Protein AF-A0A524JKC1-F1 (afdb_monomer_lite)

pLDDT: mean 75.94, std 16.9, range [30.44, 93.56]

Radius of gyration: 25.47 Å; chains: 1; bounding box: 53×30×88 Å

Secondary structure (DSSP, 8-state):
---SSTTTHHHHHHHHHHHHHHHHHHHHHHHHTSTTSPPPS-HHHHSHHHHHHHHHHHSSHHHHHHHTT--HHHHS------HHHHHHHHHHHHHTT----HHHHHHTTTHHHHHHHHHHHSSHHHHHHHTT--HHHHTSTT-PPP-----

Sequence (151 aa):
MITAYYTWHVNCNLTSVMKTCTENIKREIAEIYNSFSEKPTNVAKEHSALYHRACKVFGSWREALKESGIDYEKARNHKKWTREKIAKRINRLHNEGKSLRPSQLRNNGGVKLLSAAEYHFGSWRRAVEVSGCNYLNGRNPLLKCKFHKNV

Structure (mmCIF, N/CA/C/O backbone):
data_AF-A0A524JKC1-F1
#
_entry.id   AF-A0A524JKC1-F1
#
loop_
_atom_site.group_PDB
_atom_site.id
_atom_site.type_symbol
_atom_site.label_atom_id
_atom_site.label_alt_id
_atom_site.label_comp_id
_atom_site.label_asym_id
_atom_site.label_entity_id
_atom_site.label_seq_id
_atom_site.pdbx_PDB_ins_code
_atom_site.Cartn_x
_atom_site.Cartn_y
_atom_site.Cartn_z
_atom_site.occupancy
_atom_site.B_iso_or_equiv
_atom_site.auth_seq_id
_atom_site.auth_comp_id
_atom_site.auth_asym_id
_atom_site.auth_atom_id
_atom_site.pdbx_PDB_model_num
ATOM 1 N N . MET A 1 1 ? 29.183 2.262 -58.518 1.00 45.25 1 MET A N 1
ATOM 2 C CA . MET A 1 1 ? 28.820 1.183 -57.571 1.00 45.25 1 MET A CA 1
ATOM 3 C C . MET A 1 1 ? 29.376 1.478 -56.173 1.00 45.25 1 MET A C 1
ATOM 5 O O . MET A 1 1 ? 30.258 0.772 -55.718 1.00 45.25 1 MET A O 1
ATOM 9 N N . ILE A 1 2 ? 28.895 2.528 -55.489 1.00 49.75 2 ILE A N 1
ATOM 10 C CA . ILE A 1 2 ? 29.237 2.816 -54.076 1.00 49.75 2 ILE A CA 1
ATOM 11 C C . ILE A 1 2 ? 28.031 3.497 -53.402 1.00 49.75 2 ILE A C 1
ATOM 1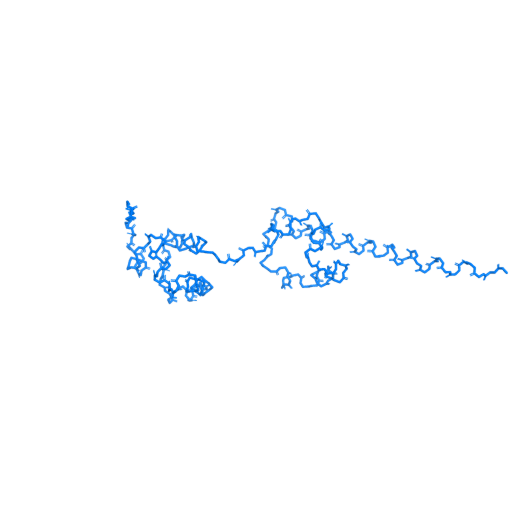3 O O . ILE A 1 2 ? 28.093 4.651 -53.004 1.00 49.75 2 ILE A O 1
ATOM 17 N N . THR A 1 3 ? 26.877 2.830 -53.345 1.00 48.97 3 THR A N 1
ATOM 18 C CA . THR A 1 3 ? 25.683 3.387 -52.665 1.00 48.97 3 THR A CA 1
ATOM 19 C C . THR A 1 3 ? 24.993 2.408 -51.714 1.00 48.97 3 THR A C 1
ATOM 21 O O . THR A 1 3 ? 24.009 2.775 -51.086 1.00 48.97 3 THR A O 1
ATOM 24 N N . ALA A 1 4 ? 25.516 1.187 -51.536 1.00 49.56 4 ALA A N 1
ATOM 25 C CA . ALA A 1 4 ? 24.883 0.168 -50.688 1.00 49.56 4 ALA A CA 1
ATOM 26 C C . ALA A 1 4 ? 25.474 0.044 -49.266 1.00 49.56 4 ALA A C 1
ATOM 28 O O . ALA A 1 4 ? 24.854 -0.574 -48.408 1.00 49.56 4 ALA A O 1
ATOM 29 N N . TYR A 1 5 ? 26.639 0.640 -48.979 1.00 41.53 5 TYR A N 1
ATOM 30 C CA . TYR A 1 5 ? 27.312 0.471 -47.677 1.00 41.53 5 TYR A CA 1
ATOM 31 C C . TYR A 1 5 ? 26.935 1.514 -46.611 1.00 41.53 5 TYR A C 1
ATOM 33 O O . TYR A 1 5 ? 27.159 1.282 -45.425 1.00 41.53 5 TYR A O 1
ATOM 41 N N . TYR A 1 6 ? 26.322 2.641 -46.989 1.00 40.88 6 TYR A N 1
ATOM 42 C CA . TYR A 1 6 ? 26.042 3.733 -46.044 1.00 40.88 6 TYR A CA 1
ATOM 43 C C . TYR A 1 6 ? 24.710 3.612 -45.285 1.00 40.88 6 TYR A C 1
ATOM 45 O O . TYR A 1 6 ? 24.501 4.323 -44.306 1.00 40.88 6 TYR A O 1
ATOM 53 N N . THR A 1 7 ? 23.818 2.697 -45.673 1.00 45.97 7 THR A N 1
ATOM 54 C CA . THR A 1 7 ? 22.502 2.531 -45.026 1.00 45.97 7 THR A CA 1
ATOM 55 C C . THR A 1 7 ? 22.477 1.469 -43.922 1.00 45.97 7 THR A C 1
ATOM 57 O O . THR A 1 7 ? 21.561 1.477 -43.103 1.00 45.97 7 THR A O 1
ATOM 60 N N . TRP A 1 8 ? 23.483 0.588 -43.827 1.00 46.88 8 TRP A N 1
ATOM 61 C CA . TRP A 1 8 ? 23.488 -0.498 -42.830 1.00 46.88 8 TRP A CA 1
ATOM 62 C C . TRP A 1 8 ? 24.141 -0.110 -41.490 1.00 46.88 8 TRP A C 1
ATOM 64 O O . TRP A 1 8 ? 23.682 -0.518 -40.422 1.00 46.88 8 TRP A O 1
ATOM 74 N N . HIS A 1 9 ? 25.168 0.747 -41.505 1.00 44.19 9 HIS A N 1
ATOM 75 C CA . HIS A 1 9 ? 25.934 1.072 -40.292 1.00 44.19 9 HIS A CA 1
ATOM 76 C C . HIS A 1 9 ? 25.217 2.006 -39.303 1.00 44.19 9 HIS A C 1
ATOM 78 O O . HIS A 1 9 ? 25.550 2.006 -38.118 1.00 44.19 9 HIS A O 1
ATOM 84 N N . VAL A 1 10 ? 24.194 2.748 -39.738 1.00 46.38 10 VAL A N 1
ATOM 85 C CA . VAL A 1 10 ? 23.421 3.635 -38.846 1.00 46.38 10 VAL A CA 1
ATOM 86 C C . VAL A 1 10 ? 22.392 2.848 -38.014 1.00 46.38 10 VAL A C 1
ATOM 88 O O . VAL A 1 10 ? 22.052 3.250 -36.904 1.00 46.38 10 VAL A O 1
ATOM 91 N N . ASN A 1 11 ? 21.953 1.675 -38.489 1.00 47.38 11 ASN A N 1
ATOM 92 C CA . ASN A 1 11 ? 20.898 0.881 -37.844 1.00 47.38 11 ASN A CA 1
ATOM 93 C C . ASN A 1 11 ? 21.436 -0.115 -36.791 1.00 47.38 11 ASN A C 1
ATOM 95 O O . ASN A 1 11 ? 20.770 -0.414 -35.799 1.00 47.38 11 ASN A O 1
ATOM 99 N N . CYS A 1 12 ? 22.675 -0.599 -36.945 1.00 42.25 12 CYS A N 1
ATOM 100 C CA . CYS A 1 12 ? 23.265 -1.580 -36.023 1.00 42.25 12 CYS A CA 1
ATOM 101 C C . CYS A 1 12 ? 23.651 -0.989 -34.650 1.00 42.25 12 CYS A C 1
ATOM 103 O O . CYS A 1 12 ? 23.467 -1.647 -33.626 1.00 42.25 12 CYS A O 1
ATOM 105 N N . ASN A 1 13 ? 24.117 0.263 -34.590 1.00 48.03 13 ASN A N 1
ATOM 106 C CA . ASN A 1 13 ? 24.480 0.903 -33.316 1.00 48.03 13 ASN A CA 1
ATOM 107 C C . ASN A 1 13 ? 23.255 1.261 -32.461 1.00 48.03 13 ASN A C 1
ATOM 109 O O . ASN A 1 13 ? 23.285 1.096 -31.241 1.00 48.03 13 ASN A O 1
ATOM 113 N N . LEU A 1 14 ? 22.149 1.671 -33.094 1.00 48.78 14 LEU A N 1
ATOM 114 C CA . LEU A 1 14 ? 20.895 1.961 -32.395 1.00 48.78 14 LEU A CA 1
ATOM 115 C C . LEU A 1 14 ? 20.334 0.705 -31.712 1.00 48.78 14 LEU A C 1
ATOM 117 O O . LEU A 1 14 ? 19.919 0.762 -30.559 1.00 48.78 14 LEU A O 1
ATOM 121 N N . THR A 1 15 ? 20.378 -0.449 -32.386 1.00 51.41 15 THR A N 1
ATOM 122 C CA . THR A 1 15 ? 19.886 -1.715 -31.812 1.00 51.41 15 THR A CA 1
ATOM 123 C C . THR A 1 15 ? 20.770 -2.248 -30.679 1.00 51.41 15 THR A C 1
ATOM 125 O O . THR A 1 15 ? 20.242 -2.812 -29.723 1.00 51.41 15 THR A O 1
ATOM 128 N N . SER A 1 16 ? 22.091 -2.036 -30.737 1.00 56.56 16 SER A N 1
ATOM 129 C CA . SER A 1 16 ? 23.034 -2.444 -29.683 1.00 56.56 16 SER A CA 1
ATOM 130 C C . SER A 1 16 ? 22.888 -1.596 -28.410 1.00 56.56 16 SER A C 1
ATOM 132 O O . SER A 1 16 ? 22.745 -2.131 -27.310 1.00 56.56 16 SER A O 1
ATOM 134 N N . VAL A 1 17 ? 22.813 -0.268 -28.555 1.00 58.16 17 VAL A N 1
ATOM 135 C CA . VAL A 1 17 ? 22.636 0.671 -27.431 1.00 58.16 17 VAL A CA 1
ATOM 136 C C . VAL A 1 17 ? 21.231 0.570 -26.813 1.00 58.16 17 VAL A C 1
ATOM 138 O O . VAL A 1 17 ? 21.069 0.665 -25.597 1.00 58.16 17 VAL A O 1
ATOM 141 N N . MET A 1 18 ? 20.194 0.319 -27.618 1.00 57.16 18 MET A N 1
ATOM 142 C CA . MET A 1 18 ? 18.833 0.109 -27.103 1.00 57.16 18 MET A CA 1
ATOM 143 C C . MET A 1 18 ? 18.683 -1.222 -26.350 1.00 57.16 18 MET A C 1
ATOM 145 O O . MET A 1 18 ? 17.971 -1.273 -25.342 1.00 57.16 18 MET A O 1
ATOM 149 N N . LYS A 1 19 ? 19.383 -2.285 -26.778 1.00 62.62 19 LYS A N 1
ATOM 150 C CA . LYS A 1 19 ? 19.424 -3.568 -26.055 1.00 62.62 19 LYS A CA 1
ATOM 151 C C . LYS A 1 19 ? 20.049 -3.414 -24.667 1.00 62.62 19 LYS A C 1
ATOM 153 O O . LYS A 1 19 ? 19.467 -3.873 -23.690 1.00 62.62 19 LYS A O 1
ATOM 158 N N . THR A 1 20 ? 21.170 -2.704 -24.545 1.00 71.75 20 THR A N 1
ATOM 159 C CA . THR A 1 20 ? 21.829 -2.496 -23.242 1.00 71.75 20 THR A CA 1
ATOM 160 C C . THR A 1 20 ? 21.024 -1.592 -22.307 1.00 71.75 20 THR A C 1
ATOM 162 O O . THR A 1 20 ? 20.967 -1.851 -21.107 1.00 71.75 20 THR A O 1
ATOM 165 N N . CYS A 1 21 ? 20.335 -0.572 -22.834 1.00 74.19 21 CYS A N 1
ATOM 166 C CA . CYS A 1 21 ? 19.444 0.286 -22.043 1.00 74.19 21 CYS A CA 1
ATOM 167 C C . CYS A 1 21 ? 18.264 -0.500 -21.440 1.00 74.19 21 CYS A C 1
ATOM 169 O O . CYS A 1 21 ? 17.939 -0.333 -20.264 1.00 74.19 21 CYS A O 1
ATOM 171 N N . THR A 1 22 ? 17.668 -1.397 -22.230 1.00 85.75 22 THR A N 1
ATOM 172 C CA . THR A 1 22 ? 16.556 -2.264 -21.808 1.00 85.75 22 THR A CA 1
ATOM 173 C C . THR A 1 22 ? 16.986 -3.201 -20.676 1.00 85.75 22 THR A C 1
ATOM 175 O O . THR A 1 22 ? 16.325 -3.251 -19.640 1.00 85.75 22 THR A O 1
ATOM 178 N N . GLU A 1 23 ? 18.130 -3.872 -20.826 1.00 85.56 23 GLU A N 1
ATOM 179 C CA . GLU A 1 23 ? 18.663 -4.786 -19.806 1.00 85.56 23 GLU A CA 1
ATOM 180 C C . GLU A 1 23 ? 19.100 -4.067 -18.522 1.00 85.56 23 GLU A C 1
ATOM 182 O O . GLU A 1 23 ? 18.852 -4.554 -17.418 1.00 85.56 23 GLU A O 1
ATOM 187 N N . ASN A 1 24 ? 19.668 -2.861 -18.633 1.00 88.75 24 ASN A N 1
ATOM 188 C CA . ASN A 1 24 ? 20.007 -2.047 -17.465 1.00 88.75 24 ASN A CA 1
ATOM 189 C C . ASN A 1 24 ? 18.760 -1.683 -16.643 1.00 88.75 24 ASN A C 1
ATOM 191 O O . ASN A 1 24 ? 18.785 -1.806 -15.421 1.00 88.75 24 ASN A O 1
ATOM 195 N N . ILE A 1 25 ? 17.659 -1.293 -17.299 1.00 90.31 25 ILE A N 1
ATOM 196 C CA . ILE A 1 25 ? 16.392 -1.001 -16.614 1.00 90.31 25 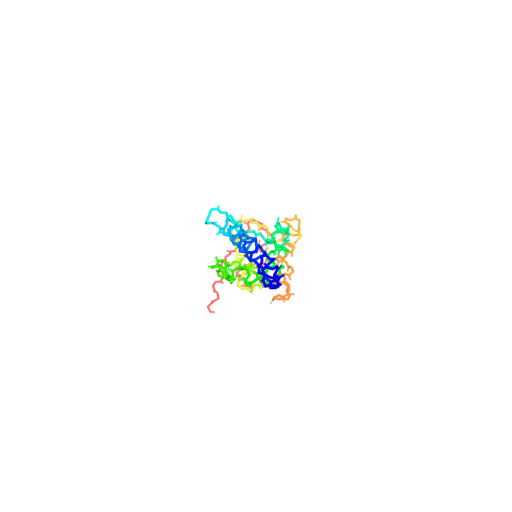ILE A CA 1
ATOM 197 C C . ILE A 1 25 ? 15.841 -2.265 -15.941 1.00 90.31 25 ILE A C 1
ATOM 199 O O . ILE A 1 25 ? 15.406 -2.190 -14.793 1.00 90.31 25 ILE A O 1
ATOM 203 N N . LYS A 1 26 ? 15.886 -3.426 -16.610 1.00 91.12 26 LYS A N 1
ATOM 204 C CA . LYS A 1 26 ? 15.443 -4.700 -16.016 1.00 91.12 26 LYS A CA 1
ATOM 205 C C . LYS A 1 26 ? 16.234 -5.042 -14.753 1.00 91.12 26 LYS A C 1
ATOM 207 O O . LYS A 1 26 ? 15.628 -5.392 -13.741 1.00 91.12 26 LYS A O 1
ATOM 212 N N . ARG A 1 27 ? 17.561 -4.870 -14.782 1.00 88.38 27 ARG A N 1
ATOM 213 C CA . ARG A 1 27 ? 18.441 -5.083 -13.623 1.00 88.38 27 ARG A CA 1
ATOM 214 C C . ARG A 1 27 ? 18.111 -4.138 -12.467 1.00 88.38 27 ARG A C 1
ATOM 216 O O . ARG A 1 27 ? 17.907 -4.614 -11.358 1.00 88.38 27 ARG A O 1
ATOM 223 N N . GLU A 1 28 ? 17.992 -2.835 -12.727 1.00 89.50 28 GLU A N 1
ATOM 224 C CA . GLU A 1 28 ? 17.634 -1.850 -11.691 1.00 89.50 28 GLU A CA 1
ATOM 225 C C . GLU A 1 28 ? 16.269 -2.170 -11.051 1.00 89.50 28 GLU A C 1
ATOM 227 O O . GLU A 1 28 ? 16.089 -2.063 -9.839 1.00 89.50 28 GLU A O 1
ATOM 232 N N . ILE A 1 29 ? 15.293 -2.608 -11.856 1.00 89.88 29 ILE A N 1
ATOM 233 C CA . ILE A 1 29 ? 13.996 -3.063 -11.347 1.00 89.88 29 ILE A CA 1
ATOM 234 C C . ILE A 1 29 ? 14.177 -4.314 -10.470 1.00 89.88 29 ILE A C 1
ATOM 236 O O . ILE A 1 29 ? 13.619 -4.370 -9.377 1.00 89.88 29 ILE A O 1
ATOM 240 N N . ALA A 1 30 ? 14.952 -5.307 -10.907 1.00 87.94 30 ALA A N 1
ATOM 241 C CA . ALA A 1 30 ? 15.191 -6.525 -10.133 1.00 87.94 30 ALA A CA 1
ATOM 242 C C . ALA A 1 30 ? 15.888 -6.245 -8.789 1.00 87.94 30 ALA A C 1
ATOM 244 O O . ALA A 1 30 ? 15.529 -6.850 -7.782 1.00 87.94 30 ALA A O 1
ATOM 245 N N . GLU A 1 31 ? 16.821 -5.290 -8.745 1.00 85.62 31 GLU A N 1
ATOM 246 C CA . GLU A 1 31 ? 17.495 -4.851 -7.516 1.00 85.62 31 GLU A CA 1
ATOM 247 C C . GLU A 1 31 ? 16.510 -4.270 -6.492 1.00 85.62 31 GLU A C 1
ATOM 249 O O . GLU A 1 31 ? 16.557 -4.630 -5.317 1.00 85.62 31 GLU A O 1
ATOM 254 N N . ILE A 1 32 ? 15.566 -3.430 -6.935 1.00 84.31 32 ILE A N 1
ATOM 255 C CA . ILE A 1 32 ? 14.533 -2.844 -6.063 1.00 84.31 32 ILE A CA 1
ATOM 256 C C . ILE A 1 32 ? 13.636 -3.923 -5.443 1.00 84.31 32 ILE A C 1
ATOM 258 O O . ILE A 1 32 ? 13.209 -3.786 -4.294 1.00 84.31 32 ILE A O 1
ATOM 262 N N . TYR A 1 33 ? 13.338 -4.978 -6.202 1.00 81.81 33 TYR A N 1
ATOM 263 C CA . TYR A 1 33 ? 12.444 -6.066 -5.798 1.00 81.81 33 TYR A CA 1
ATOM 264 C C . TYR A 1 33 ? 13.177 -7.302 -5.248 1.00 81.81 33 TYR A C 1
ATOM 266 O O . TYR A 1 33 ? 12.542 -8.340 -5.042 1.00 81.81 33 TYR A O 1
ATOM 274 N N . ASN A 1 34 ? 14.484 -7.208 -4.985 1.00 80.44 34 ASN A N 1
ATOM 275 C CA . ASN A 1 34 ? 15.259 -8.287 -4.379 1.00 80.44 34 ASN A CA 1
ATOM 276 C C . ASN A 1 34 ? 14.760 -8.598 -2.951 1.00 80.44 34 ASN A C 1
ATOM 278 O O . ASN A 1 34 ? 14.270 -7.727 -2.239 1.00 80.44 34 ASN A O 1
ATOM 282 N N . SER A 1 35 ? 14.888 -9.849 -2.500 1.00 58.16 35 SER A N 1
ATOM 283 C CA . SER A 1 35 ? 14.219 -10.366 -1.293 1.00 58.16 35 SER A CA 1
ATOM 284 C C . SER A 1 35 ? 14.616 -9.683 0.023 1.00 58.16 35 SER A C 1
ATOM 286 O O . SER A 1 35 ? 13.948 -9.891 1.033 1.00 58.16 35 SER A O 1
ATOM 288 N N . PHE A 1 36 ? 15.710 -8.917 0.030 1.00 54.84 36 PHE A N 1
ATOM 289 C CA . PHE A 1 36 ? 16.241 -8.230 1.209 1.00 54.84 36 PHE A CA 1
ATOM 290 C C . PHE A 1 36 ? 15.760 -6.777 1.361 1.00 54.84 36 PHE A C 1
ATOM 292 O O . PHE A 1 36 ? 15.904 -6.217 2.447 1.00 54.84 36 PHE A O 1
ATOM 299 N N . SER A 1 37 ? 15.185 -6.158 0.324 1.00 57.75 37 SER A N 1
ATOM 300 C CA . SER A 1 37 ? 14.655 -4.791 0.400 1.00 57.75 37 SER A CA 1
ATOM 301 C C . SER A 1 37 ? 13.171 -4.792 0.775 1.00 57.75 37 SER A C 1
ATOM 303 O O . SER A 1 37 ? 12.352 -5.529 0.221 1.00 57.75 37 SER A O 1
ATOM 305 N N . GLU A 1 38 ? 12.778 -3.924 1.714 1.00 65.19 38 GLU A N 1
ATOM 306 C CA . GLU A 1 38 ? 11.360 -3.614 1.888 1.00 65.19 38 GLU A CA 1
ATOM 307 C C . GLU A 1 38 ? 10.837 -2.977 0.596 1.00 65.19 38 GLU A C 1
ATOM 309 O O . GLU A 1 38 ? 11.389 -1.993 0.102 1.00 65.19 38 GLU A O 1
ATOM 314 N N . LYS A 1 39 ? 9.756 -3.537 0.039 1.00 68.81 39 LYS A N 1
ATOM 315 C CA . LYS A 1 39 ? 9.159 -3.025 -1.199 1.00 68.81 39 LYS A CA 1
ATOM 316 C C . LYS A 1 39 ? 8.855 -1.516 -1.090 1.00 68.81 39 LYS A C 1
ATOM 318 O O . LYS A 1 39 ? 8.214 -1.106 -0.111 1.00 68.81 39 LYS A O 1
ATOM 323 N N . PRO A 1 40 ? 9.199 -0.700 -2.107 1.00 68.81 40 PRO A N 1
ATOM 324 C CA . PRO A 1 40 ? 8.960 0.740 -2.070 1.00 68.81 40 PRO A CA 1
ATOM 325 C C . PRO A 1 40 ? 7.491 1.064 -1.811 1.00 68.81 40 PRO A C 1
ATOM 327 O O . PRO A 1 40 ? 6.573 0.417 -2.340 1.00 68.81 40 PRO A O 1
ATOM 330 N N . THR A 1 41 ? 7.226 2.108 -1.023 1.00 72.25 41 THR A N 1
ATOM 331 C CA . THR A 1 41 ? 5.843 2.525 -0.777 1.00 72.25 41 THR A CA 1
ATOM 332 C C . THR A 1 41 ? 5.219 3.074 -2.055 1.00 72.25 41 THR A C 1
ATOM 334 O O . THR A 1 41 ? 4.054 2.772 -2.348 1.00 72.25 41 THR A O 1
ATOM 337 N N . ASN A 1 42 ? 5.979 3.861 -2.808 1.00 79.25 42 ASN A N 1
ATOM 338 C CA . ASN A 1 42 ? 5.590 4.331 -4.124 1.00 79.25 42 ASN A CA 1
ATOM 339 C C . ASN A 1 42 ? 6.827 4.468 -5.017 1.00 79.25 42 ASN A C 1
ATOM 341 O O . ASN A 1 42 ? 7.523 5.479 -4.954 1.00 79.25 42 ASN A O 1
ATOM 345 N N . VAL A 1 43 ? 7.048 3.480 -5.890 1.00 83.06 43 VAL A N 1
ATOM 346 C CA . VAL A 1 43 ? 8.197 3.457 -6.811 1.00 83.06 43 VAL A CA 1
ATOM 347 C C . VAL A 1 43 ? 8.258 4.714 -7.682 1.00 83.06 43 VAL A C 1
ATOM 349 O O . VAL A 1 43 ? 9.334 5.253 -7.893 1.00 83.06 43 VAL A O 1
ATOM 352 N N . ALA A 1 44 ? 7.114 5.245 -8.124 1.00 83.44 44 ALA A N 1
ATOM 353 C CA . ALA A 1 44 ? 7.087 6.446 -8.960 1.00 83.44 44 ALA A CA 1
ATOM 354 C C . ALA A 1 44 ? 7.558 7.707 -8.214 1.00 83.44 44 ALA A C 1
ATOM 356 O O . ALA A 1 44 ? 8.039 8.647 -8.838 1.00 83.44 44 ALA A O 1
ATOM 357 N N . LYS A 1 45 ? 7.421 7.736 -6.881 1.00 82.25 45 LYS A N 1
ATOM 358 C CA . LYS A 1 45 ? 7.874 8.855 -6.045 1.00 82.25 45 LYS A CA 1
ATOM 359 C C . LYS A 1 45 ? 9.326 8.683 -5.596 1.00 82.25 45 LYS A C 1
ATOM 361 O O . LYS A 1 45 ? 10.065 9.656 -5.590 1.00 82.25 45 LYS A O 1
ATOM 366 N N . GLU A 1 46 ? 9.702 7.473 -5.195 1.00 83.00 46 GLU A N 1
ATOM 367 C CA . GLU A 1 46 ? 11.024 7.165 -4.627 1.00 83.00 46 GLU A CA 1
ATOM 368 C C . GLU A 1 46 ? 12.089 6.973 -5.723 1.00 83.00 46 GLU A C 1
ATOM 370 O O . GLU A 1 46 ? 13.218 7.423 -5.569 1.00 83.00 46 GLU A O 1
ATOM 375 N N . HIS A 1 47 ? 11.709 6.397 -6.868 1.00 86.94 47 HIS A N 1
ATOM 376 C CA . HIS A 1 47 ? 12.578 6.133 -8.019 1.00 86.94 47 HIS A CA 1
ATOM 377 C C . HIS A 1 47 ? 11.992 6.736 -9.306 1.00 86.94 47 HIS A C 1
ATOM 379 O O . HIS A 1 47 ? 11.835 6.056 -10.323 1.00 86.94 47 HIS A O 1
ATOM 385 N N . SER A 1 48 ? 11.655 8.028 -9.273 1.00 89.25 48 SER A N 1
ATOM 386 C CA . SER A 1 48 ? 10.999 8.726 -10.390 1.00 89.25 48 SER A CA 1
ATOM 387 C C . SER A 1 48 ? 11.784 8.627 -11.705 1.00 89.25 48 SER A C 1
ATOM 389 O O . SER A 1 48 ? 11.204 8.337 -12.750 1.00 89.25 48 SER A O 1
ATOM 391 N N . ALA A 1 49 ? 13.112 8.778 -11.667 1.00 90.31 49 ALA A N 1
ATOM 392 C CA . ALA A 1 49 ? 13.966 8.684 -12.853 1.00 90.31 49 ALA A CA 1
ATOM 393 C C . ALA A 1 49 ? 13.928 7.290 -13.508 1.00 90.31 49 ALA A C 1
ATOM 395 O O . ALA A 1 49 ? 13.828 7.180 -14.731 1.00 90.31 49 ALA A O 1
ATOM 396 N N . LEU A 1 50 ? 13.973 6.217 -12.709 1.00 90.62 50 LEU A N 1
ATOM 397 C CA . LEU A 1 50 ? 13.826 4.846 -13.207 1.00 90.62 50 LEU A CA 1
ATOM 398 C C . LEU A 1 50 ? 12.414 4.611 -13.748 1.00 90.62 50 LEU A C 1
ATOM 400 O O . LEU A 1 50 ? 12.265 4.076 -14.842 1.00 90.62 50 LEU A O 1
ATOM 404 N N . TYR A 1 51 ? 11.388 5.065 -13.026 1.00 91.12 51 TYR A N 1
ATOM 405 C CA . TYR A 1 51 ? 9.993 4.942 -13.443 1.00 91.12 51 TYR A CA 1
ATOM 406 C C . TYR A 1 51 ? 9.748 5.589 -14.813 1.00 91.12 51 TYR A C 1
ATOM 408 O O . TYR A 1 51 ? 9.149 4.969 -15.692 1.00 91.12 51 TYR A O 1
ATOM 416 N N . HIS A 1 52 ? 10.250 6.808 -15.029 1.00 91.44 52 HIS A N 1
ATOM 417 C CA . HIS A 1 52 ? 10.111 7.507 -16.306 1.00 91.44 52 HIS A CA 1
ATOM 418 C C . HIS A 1 52 ? 10.901 6.831 -17.431 1.00 91.44 52 HIS A C 1
ATOM 420 O O . HIS A 1 52 ? 10.356 6.661 -18.523 1.00 91.44 52 HIS A O 1
ATOM 426 N N . ARG A 1 53 ? 12.145 6.392 -17.179 1.00 93.56 53 ARG A N 1
ATOM 427 C CA . ARG A 1 53 ? 12.936 5.630 -18.165 1.00 93.56 53 ARG A CA 1
ATOM 428 C C . ARG A 1 53 ? 12.234 4.333 -18.566 1.00 93.56 53 ARG A C 1
ATOM 430 O O . ARG A 1 53 ? 12.074 4.074 -19.755 1.00 93.56 53 ARG A O 1
ATOM 437 N N . ALA A 1 54 ? 11.753 3.568 -17.590 1.00 91.88 54 ALA A N 1
ATOM 438 C CA . ALA A 1 54 ? 11.035 2.321 -17.819 1.00 91.88 54 ALA A CA 1
ATOM 439 C C . ALA A 1 54 ? 9.742 2.545 -18.614 1.00 91.88 54 ALA A C 1
ATOM 441 O O . ALA A 1 54 ? 9.505 1.853 -19.599 1.00 91.88 54 ALA A O 1
ATOM 442 N N . CYS A 1 55 ? 8.941 3.555 -18.259 1.00 92.31 55 CYS A N 1
ATOM 443 C CA . CYS A 1 55 ? 7.744 3.897 -19.030 1.00 92.31 55 CYS A CA 1
ATOM 444 C C . CYS A 1 55 ? 8.076 4.337 -20.464 1.00 92.31 55 CYS A C 1
ATOM 446 O O . CYS A 1 55 ? 7.328 4.014 -21.378 1.00 92.31 55 CYS A O 1
ATOM 448 N N . LYS A 1 56 ? 9.193 5.039 -20.690 1.00 91.56 56 LYS A N 1
ATOM 449 C CA . LYS A 1 56 ? 9.606 5.467 -22.036 1.00 91.56 56 LYS A CA 1
ATOM 450 C C . LYS A 1 56 ? 10.019 4.292 -22.929 1.00 91.56 56 LYS A C 1
ATOM 452 O O . LYS A 1 56 ? 9.744 4.328 -24.122 1.00 91.56 56 LYS A O 1
ATOM 457 N N . VAL A 1 57 ? 10.681 3.280 -22.365 1.00 90.50 57 VAL A N 1
ATOM 458 C CA . VAL A 1 57 ? 11.185 2.115 -23.117 1.00 90.50 57 VAL A CA 1
ATOM 459 C C . VAL A 1 57 ? 10.108 1.045 -23.302 1.00 90.50 57 VAL A C 1
ATOM 461 O O . VAL A 1 57 ? 9.918 0.557 -24.409 1.00 90.50 57 VAL A O 1
ATOM 464 N N . PHE A 1 58 ? 9.377 0.703 -22.238 1.00 89.62 58 PHE A N 1
ATOM 465 C CA . PHE A 1 58 ? 8.398 -0.393 -22.226 1.00 89.62 58 PHE A CA 1
ATOM 466 C C . PHE A 1 58 ? 6.943 0.079 -22.386 1.00 89.62 58 PHE A C 1
ATOM 468 O O . PHE A 1 58 ? 6.011 -0.717 -22.312 1.00 89.62 58 PHE A O 1
ATOM 475 N N . GLY A 1 59 ? 6.714 1.386 -22.531 1.00 90.88 59 GLY A N 1
ATOM 476 C CA . GLY A 1 59 ? 5.389 2.007 -22.627 1.00 90.88 59 GLY A CA 1
ATOM 477 C C . GLY A 1 59 ? 4.687 2.197 -21.278 1.00 90.88 59 GLY A C 1
ATOM 478 O O . GLY A 1 59 ? 4.061 3.228 -21.041 1.00 90.88 59 GLY A O 1
ATOM 47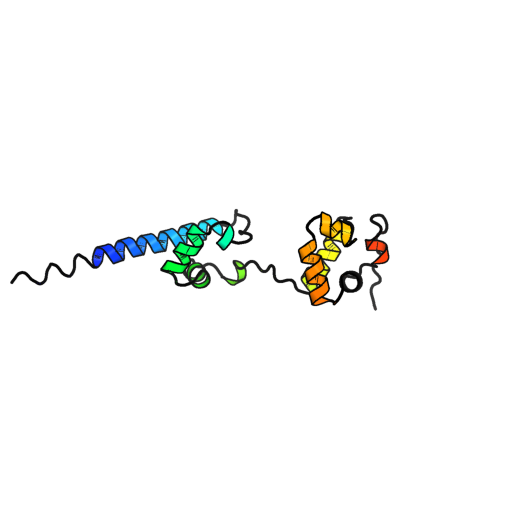9 N N . SER A 1 60 ? 4.807 1.240 -20.352 1.00 92.00 60 SER A N 1
ATOM 480 C CA . SER A 1 60 ? 4.256 1.374 -18.999 1.00 92.00 60 SER A CA 1
ATOM 481 C C . SER A 1 60 ? 5.085 0.644 -17.946 1.00 92.00 60 SER A C 1
ATOM 483 O O . SER A 1 60 ? 5.783 -0.325 -18.237 1.00 92.00 60 SER A O 1
ATOM 485 N N . TRP A 1 61 ? 4.945 1.062 -16.686 1.00 91.19 61 TRP A N 1
ATOM 486 C CA . TRP A 1 61 ? 5.576 0.377 -15.555 1.00 91.19 61 TRP A CA 1
ATOM 487 C C . TRP A 1 61 ? 5.109 -1.077 -15.391 1.00 91.19 61 TRP A C 1
ATOM 489 O O . TRP A 1 61 ? 5.872 -1.932 -14.953 1.00 91.19 61 TRP A O 1
ATOM 499 N N . ARG A 1 62 ? 3.855 -1.376 -15.756 1.00 90.62 62 ARG A N 1
ATOM 500 C CA . ARG A 1 62 ? 3.317 -2.742 -15.705 1.00 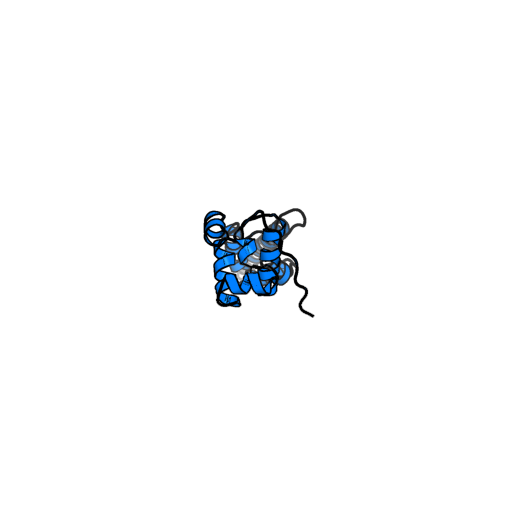90.62 62 ARG A CA 1
ATOM 501 C C . ARG A 1 62 ? 4.027 -3.654 -16.699 1.00 90.62 62 ARG A C 1
ATOM 503 O O . ARG A 1 62 ? 4.419 -4.753 -16.322 1.00 90.62 62 ARG A O 1
ATOM 510 N N . GLU A 1 63 ? 4.200 -3.189 -17.933 1.00 91.50 63 GLU A N 1
ATOM 511 C CA . GLU A 1 63 ? 4.916 -3.956 -18.954 1.00 91.50 63 GLU A CA 1
ATOM 512 C C . GLU A 1 63 ? 6.406 -4.062 -18.612 1.00 91.50 63 GLU A C 1
ATOM 514 O O . GLU A 1 63 ? 6.966 -5.142 -18.730 1.00 91.50 63 GLU A O 1
ATOM 519 N N . ALA A 1 64 ? 7.021 -3.011 -18.055 1.00 92.31 64 ALA A N 1
ATOM 520 C CA . ALA A 1 64 ? 8.396 -3.084 -17.557 1.00 92.31 64 ALA A CA 1
ATOM 521 C C . ALA A 1 64 ? 8.577 -4.173 -16.480 1.00 92.31 64 ALA A C 1
ATOM 523 O O . ALA A 1 64 ? 9.527 -4.945 -16.541 1.00 92.31 64 ALA A O 1
ATOM 524 N N . LEU A 1 65 ? 7.651 -4.282 -15.517 1.00 91.19 65 LEU A N 1
ATOM 525 C CA . LEU A 1 65 ? 7.688 -5.341 -14.500 1.00 91.19 65 LEU A CA 1
ATOM 526 C C . LEU A 1 65 ? 7.509 -6.735 -15.108 1.00 91.19 65 LEU A C 1
ATOM 528 O O . LEU A 1 65 ? 8.250 -7.651 -14.757 1.00 91.19 65 LEU A O 1
ATOM 532 N N . LYS A 1 66 ? 6.564 -6.878 -16.042 1.00 90.62 66 LYS A N 1
ATOM 533 C CA . LYS A 1 66 ? 6.312 -8.134 -16.756 1.00 90.62 66 LYS A CA 1
ATOM 534 C C . LYS A 1 66 ? 7.552 -8.598 -17.527 1.00 90.62 66 LYS A C 1
ATOM 536 O O . LYS A 1 66 ? 7.924 -9.762 -17.431 1.00 90.62 66 LYS A O 1
ATOM 541 N N . GLU A 1 67 ? 8.214 -7.681 -18.225 1.00 90.31 67 GLU A N 1
ATOM 542 C CA . GLU A 1 67 ? 9.451 -7.924 -18.977 1.00 90.31 67 GLU A CA 1
ATOM 543 C C . GLU A 1 67 ? 10.661 -8.238 -18.086 1.00 90.31 67 GLU A C 1
ATOM 545 O O . GLU A 1 67 ? 11.589 -8.922 -18.525 1.00 90.31 67 GLU A O 1
ATOM 550 N N . SER A 1 68 ? 10.649 -7.768 -16.836 1.00 88.19 68 SER A N 1
ATOM 551 C CA . SER A 1 68 ? 11.617 -8.132 -15.793 1.00 88.19 68 SER A CA 1
ATOM 552 C C . SER A 1 68 ? 11.269 -9.442 -15.068 1.00 88.19 68 SER A C 1
ATOM 554 O O . SER A 1 68 ? 11.960 -9.810 -14.122 1.00 88.19 68 SER A O 1
ATOM 556 N N . GLY A 1 69 ? 10.193 -10.139 -15.456 1.00 87.44 69 GLY A N 1
ATOM 557 C CA . GLY A 1 69 ? 9.752 -11.382 -14.811 1.00 87.44 69 GLY A CA 1
ATOM 558 C C . GLY A 1 69 ? 9.104 -11.186 -13.434 1.00 87.44 69 GLY A C 1
ATOM 559 O O . GLY A 1 69 ? 8.951 -12.143 -12.676 1.00 87.44 69 GLY A O 1
ATOM 560 N N . ILE A 1 70 ? 8.715 -9.957 -13.093 1.00 86.56 70 ILE A N 1
ATOM 561 C CA . ILE A 1 70 ? 8.089 -9.628 -11.814 1.00 86.56 70 ILE A CA 1
ATOM 562 C C . ILE A 1 70 ? 6.575 -9.594 -11.987 1.00 86.56 70 ILE A C 1
ATOM 564 O O . ILE A 1 70 ? 6.025 -8.863 -12.812 1.00 86.56 70 ILE A O 1
ATOM 568 N N . ASP A 1 71 ? 5.883 -10.358 -11.145 1.00 84.25 71 ASP A N 1
ATOM 569 C CA . ASP A 1 71 ? 4.427 -10.340 -11.078 1.00 84.25 71 ASP A CA 1
ATOM 570 C C . ASP A 1 71 ? 3.935 -8.968 -10.593 1.00 84.25 71 ASP A C 1
ATOM 572 O O . ASP A 1 71 ? 4.131 -8.579 -9.435 1.00 84.25 71 ASP A O 1
ATOM 576 N N . TYR A 1 72 ? 3.273 -8.240 -11.496 1.00 83.00 72 TYR A N 1
ATOM 577 C CA . TYR A 1 72 ? 2.720 -6.920 -11.226 1.00 83.00 72 TYR A CA 1
ATOM 578 C C . TYR A 1 72 ? 1.773 -6.917 -10.027 1.00 83.00 72 TYR A C 1
ATOM 580 O O . TYR A 1 72 ? 1.809 -5.965 -9.253 1.00 83.00 72 TYR A O 1
ATOM 588 N N . GLU A 1 73 ? 0.944 -7.946 -9.835 1.00 78.44 73 GLU A N 1
ATOM 589 C CA . GLU A 1 73 ? -0.005 -7.955 -8.719 1.00 78.44 73 GLU A CA 1
ATOM 590 C C . GLU A 1 73 ? 0.738 -8.072 -7.386 1.00 78.44 73 GLU A C 1
ATOM 592 O O . GLU A 1 73 ? 0.476 -7.304 -6.462 1.00 78.44 73 GLU A O 1
ATOM 597 N N . LYS A 1 74 ? 1.772 -8.916 -7.307 1.00 75.94 74 LYS A N 1
ATOM 598 C CA . LYS A 1 74 ? 2.625 -9.010 -6.108 1.00 75.94 74 LYS A CA 1
ATOM 599 C C . LYS A 1 74 ? 3.431 -7.731 -5.864 1.00 75.94 74 LYS A C 1
ATOM 601 O O . LYS A 1 74 ? 3.594 -7.309 -4.714 1.00 75.94 74 LYS A O 1
ATOM 606 N N . ALA A 1 75 ? 3.916 -7.108 -6.936 1.00 76.25 75 ALA A N 1
ATOM 607 C CA . ALA A 1 75 ? 4.702 -5.879 -6.894 1.00 76.25 75 ALA A CA 1
ATOM 608 C C . ALA A 1 75 ? 3.859 -4.636 -6.587 1.00 76.25 75 ALA A C 1
ATOM 610 O O . ALA A 1 75 ? 4.355 -3.660 -6.009 1.00 76.25 75 ALA A O 1
ATOM 611 N N . ARG A 1 76 ? 2.577 -4.646 -6.961 1.00 74.00 76 ARG A N 1
ATOM 612 C CA . ARG A 1 76 ? 1.671 -3.529 -6.740 1.00 74.00 76 ARG A CA 1
ATOM 613 C C . ARG A 1 76 ? 1.450 -3.360 -5.250 1.00 74.00 76 ARG A C 1
ATOM 615 O O . ARG A 1 76 ? 1.125 -4.282 -4.500 1.00 74.00 76 ARG A O 1
ATOM 622 N N . ASN A 1 77 ? 1.560 -2.119 -4.793 1.00 69.12 77 ASN A N 1
ATOM 623 C CA . ASN A 1 77 ? 1.246 -1.829 -3.411 1.00 69.12 77 ASN A CA 1
ATOM 624 C C . ASN A 1 77 ? -0.274 -1.925 -3.207 1.00 69.12 77 ASN A C 1
ATOM 626 O O . ASN A 1 77 ? -1.014 -0.980 -3.481 1.00 69.12 77 ASN A O 1
ATOM 630 N N . HIS A 1 78 ? -0.760 -3.072 -2.724 1.00 62.84 78 HIS A N 1
ATOM 631 C CA . HIS A 1 78 ? -2.162 -3.284 -2.354 1.00 62.84 78 HIS A CA 1
ATOM 632 C C . HIS A 1 78 ? -2.546 -2.521 -1.071 1.00 62.84 78 HIS A C 1
ATOM 634 O O . HIS A 1 78 ? -3.111 -3.083 -0.128 1.00 62.84 78 HIS A O 1
ATOM 640 N N . LYS A 1 79 ? -2.304 -1.206 -1.045 1.00 65.56 79 LYS A N 1
ATOM 641 C CA . LYS A 1 79 ? -2.827 -0.276 -0.033 1.00 65.56 79 LYS A CA 1
ATOM 642 C C . LYS A 1 79 ? -4.307 0.057 -0.255 1.00 65.56 79 LYS A C 1
ATOM 644 O O . LYS A 1 79 ? -4.810 1.006 0.334 1.00 65.56 79 LYS A O 1
ATOM 649 N N . LYS A 1 80 ? -5.023 -0.715 -1.082 1.00 76.19 80 LYS A N 1
ATOM 650 C CA . LYS A 1 80 ? -6.485 -0.653 -1.111 1.00 76.19 80 LYS A CA 1
ATOM 651 C C . LYS A 1 80 ? -7.009 -1.111 0.243 1.00 76.19 80 LYS A C 1
ATOM 653 O O . LYS A 1 80 ? -6.715 -2.230 0.682 1.00 76.19 80 LYS A O 1
ATOM 658 N N . TRP A 1 81 ? -7.748 -0.218 0.885 1.00 86.19 81 TRP A N 1
ATOM 659 C CA . TRP A 1 81 ? -8.534 -0.536 2.058 1.00 86.19 81 TRP A CA 1
ATOM 660 C C . TRP A 1 81 ? -9.677 -1.463 1.652 1.00 86.19 81 TRP A C 1
ATOM 662 O O . TRP A 1 81 ? -10.309 -1.282 0.616 1.00 86.19 81 TRP A O 1
ATOM 672 N N . THR A 1 82 ? -9.881 -2.494 2.456 1.00 88.31 82 THR A N 1
ATOM 673 C CA . THR A 1 82 ? -11.060 -3.358 2.405 1.00 88.31 82 THR A CA 1
ATOM 674 C C . THR A 1 82 ? -11.648 -3.397 3.806 1.00 88.31 82 THR A C 1
ATOM 676 O O . THR A 1 82 ? -10.952 -3.063 4.777 1.00 88.31 82 THR A O 1
ATOM 679 N N . ARG A 1 83 ? -12.911 -3.807 3.933 1.00 87.69 83 ARG A N 1
ATOM 680 C CA . ARG A 1 83 ? -13.577 -3.912 5.238 1.00 87.69 83 ARG A CA 1
ATOM 681 C C . ARG A 1 83 ? -12.784 -4.809 6.193 1.00 87.69 83 ARG A C 1
ATOM 683 O O . ARG A 1 83 ? -12.550 -4.430 7.338 1.00 87.69 83 ARG A O 1
ATOM 690 N N . GLU A 1 84 ? -12.255 -5.920 5.690 1.00 86.75 84 GLU A N 1
ATOM 691 C CA . GLU A 1 84 ? -11.459 -6.889 6.448 1.00 86.75 84 GLU A CA 1
ATOM 692 C C . GLU A 1 84 ? -10.117 -6.291 6.886 1.00 86.75 84 GLU A C 1
ATOM 694 O O . GLU A 1 84 ? -9.712 -6.438 8.040 1.00 86.75 84 GLU A O 1
ATOM 699 N N . LYS A 1 85 ? -9.422 -5.565 5.995 1.00 88.25 85 LYS A N 1
ATOM 700 C CA . LYS A 1 85 ? -8.155 -4.894 6.336 1.00 88.25 85 LYS A CA 1
ATOM 701 C C . LYS A 1 85 ? -8.346 -3.818 7.398 1.00 88.25 85 LYS A C 1
ATOM 703 O O . LYS A 1 85 ? -7.494 -3.682 8.276 1.00 88.25 85 LYS A O 1
ATOM 708 N N . ILE A 1 86 ? -9.439 -3.060 7.320 1.00 90.81 86 ILE A N 1
ATOM 709 C CA . ILE A 1 86 ? -9.780 -2.034 8.308 1.00 90.81 86 ILE A CA 1
ATOM 710 C C . ILE A 1 86 ? -10.036 -2.699 9.663 1.00 90.81 86 ILE A C 1
ATOM 712 O O . ILE A 1 86 ? -9.374 -2.339 10.634 1.00 90.81 86 ILE A O 1
ATOM 716 N N . ALA A 1 87 ? -10.895 -3.722 9.718 1.00 89.00 87 ALA A N 1
ATOM 717 C CA . ALA A 1 87 ? -11.193 -4.454 10.949 1.00 89.00 87 ALA A CA 1
ATOM 718 C C . ALA A 1 87 ? -9.931 -5.083 11.568 1.00 89.00 87 ALA A C 1
ATOM 720 O O . ALA A 1 87 ? -9.654 -4.898 12.754 1.00 89.00 87 ALA A O 1
ATOM 721 N N . LYS A 1 88 ? -9.087 -5.737 10.755 1.00 88.12 88 LYS A N 1
ATOM 722 C CA . LYS A 1 88 ? -7.803 -6.299 11.205 1.00 88.12 88 LYS A CA 1
ATOM 723 C C . LYS A 1 88 ? -6.868 -5.219 11.753 1.00 88.12 88 LYS A C 1
ATOM 725 O O . LYS A 1 88 ? -6.178 -5.445 12.748 1.00 88.12 88 LYS A O 1
ATOM 730 N N . ARG A 1 89 ? -6.833 -4.037 11.127 1.00 89.50 89 ARG A N 1
ATOM 731 C CA . ARG A 1 89 ? -6.003 -2.918 11.591 1.00 89.50 89 ARG A CA 1
ATOM 732 C C . ARG A 1 89 ? -6.513 -2.340 12.910 1.00 89.50 89 ARG A C 1
ATOM 734 O O . ARG A 1 89 ? -5.682 -2.071 13.772 1.00 89.50 89 ARG A O 1
ATOM 741 N N . ILE A 1 90 ? -7.827 -2.189 13.077 1.00 89.06 90 ILE A N 1
ATOM 742 C CA . ILE A 1 90 ? -8.453 -1.744 14.332 1.00 89.06 90 ILE A CA 1
ATOM 743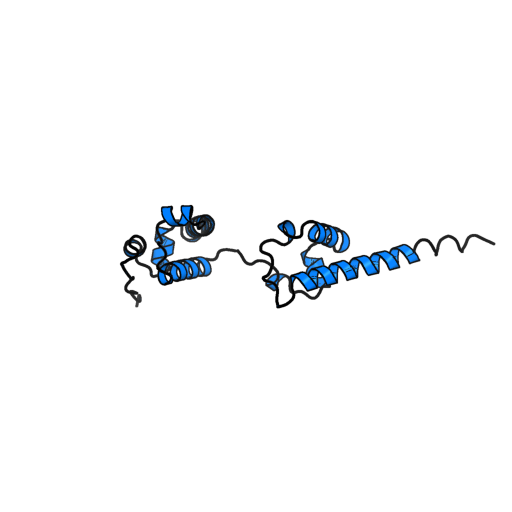 C C . ILE A 1 90 ? -8.125 -2.725 15.461 1.00 89.06 90 ILE A C 1
ATOM 745 O O . ILE A 1 90 ? -7.600 -2.310 16.491 1.00 89.06 90 ILE A O 1
ATOM 749 N N . ASN A 1 91 ? -8.326 -4.025 15.230 1.00 86.62 91 ASN A N 1
ATOM 750 C CA . ASN A 1 91 ? -8.036 -5.060 16.225 1.00 86.62 91 ASN A CA 1
ATOM 751 C C . ASN A 1 91 ? -6.556 -5.089 16.613 1.00 86.62 91 ASN A C 1
ATOM 753 O O . ASN A 1 91 ? -6.224 -5.207 17.789 1.00 86.62 91 ASN A O 1
ATOM 757 N N . ARG A 1 92 ? -5.649 -4.904 15.646 1.00 86.69 92 ARG A N 1
ATOM 758 C CA . ARG A 1 92 ? -4.218 -4.778 15.935 1.00 86.69 92 ARG A CA 1
ATOM 759 C C . ARG A 1 92 ? -3.914 -3.561 16.816 1.00 86.69 92 ARG A C 1
ATOM 761 O O . ARG A 1 92 ? -3.175 -3.705 17.779 1.00 86.69 92 ARG A O 1
ATOM 768 N N . LEU A 1 93 ? -4.469 -2.387 16.504 1.00 86.44 93 LEU A N 1
ATOM 769 C CA . LEU A 1 93 ? -4.262 -1.176 17.311 1.00 86.44 93 LEU A CA 1
ATOM 770 C C . LEU A 1 93 ? -4.763 -1.367 18.746 1.00 86.44 93 LEU A C 1
ATOM 772 O O . LEU A 1 93 ? -4.065 -1.000 19.686 1.00 86.44 93 LEU A O 1
ATOM 776 N N . HIS A 1 94 ? -5.925 -1.998 18.905 1.00 83.62 94 HIS A N 1
ATOM 777 C CA . HIS A 1 94 ? -6.480 -2.328 20.212 1.00 83.62 94 HIS A CA 1
ATOM 778 C C . HIS A 1 94 ? -5.587 -3.300 20.997 1.00 83.62 94 HIS A C 1
ATOM 780 O O . HIS A 1 94 ? -5.285 -3.054 22.160 1.00 83.62 94 HIS A O 1
ATOM 786 N N . ASN A 1 95 ? -5.109 -4.373 20.357 1.00 81.56 95 ASN A N 1
ATOM 787 C CA . ASN A 1 95 ? -4.224 -5.354 20.995 1.00 81.56 95 ASN A CA 1
ATOM 788 C C . ASN A 1 95 ? -2.858 -4.764 21.373 1.00 81.56 95 ASN A C 1
ATOM 790 O O . ASN A 1 95 ? -2.267 -5.178 22.362 1.00 81.56 95 ASN A O 1
ATOM 794 N N . GLU A 1 96 ? -2.376 -3.775 20.619 1.00 82.38 96 GLU A N 1
ATOM 795 C CA . GLU A 1 96 ? -1.178 -2.994 20.950 1.00 82.38 96 GLU A CA 1
ATOM 796 C C . GLU A 1 96 ? -1.417 -1.980 22.089 1.00 82.38 96 GLU A C 1
ATOM 798 O O . GLU A 1 96 ? -0.511 -1.223 22.426 1.00 82.38 96 GLU A O 1
ATOM 803 N N . GLY A 1 97 ? -2.628 -1.910 22.657 1.00 78.75 97 GLY A N 1
ATOM 804 C CA . GLY A 1 97 ? -2.991 -0.942 23.698 1.00 78.75 97 GLY A CA 1
ATOM 805 C C . GLY A 1 97 ? -3.062 0.502 23.194 1.00 78.75 97 GLY A C 1
ATOM 806 O O . GLY A 1 97 ? -3.105 1.444 23.986 1.00 78.75 97 GLY A O 1
ATOM 807 N N . LYS A 1 98 ? -3.066 0.710 21.872 1.00 81.06 98 LYS A N 1
ATOM 808 C CA . LYS A 1 98 ? -3.175 2.045 21.286 1.00 81.06 98 LYS A CA 1
ATOM 809 C C . LYS A 1 98 ? -4.614 2.523 21.375 1.00 81.06 98 LYS A C 1
ATOM 811 O O . LYS A 1 98 ? -5.562 1.786 21.116 1.00 81.06 98 LYS A O 1
ATOM 816 N N . SER A 1 99 ? -4.767 3.804 21.682 1.00 81.19 99 SER A N 1
ATOM 817 C CA . SER A 1 99 ? -6.082 4.429 21.736 1.00 81.19 99 SER A CA 1
ATOM 818 C C . SER A 1 99 ? -6.775 4.405 20.372 1.00 81.19 99 SER A C 1
ATOM 820 O O . SER A 1 99 ? -6.198 4.810 19.359 1.00 81.19 99 SER A O 1
ATOM 822 N N . LEU A 1 100 ? -8.045 3.994 20.362 1.00 83.62 100 LEU A N 1
ATOM 823 C CA . LEU A 1 100 ? -8.912 4.037 19.182 1.00 83.62 100 LEU A CA 1
ATOM 824 C C . LEU A 1 100 ? -9.668 5.370 19.066 1.00 83.62 100 LEU A C 1
ATOM 826 O O . LEU A 1 100 ? -10.566 5.512 18.231 1.00 83.62 100 LEU A O 1
ATOM 830 N N . ARG A 1 101 ? -9.328 6.366 19.897 1.00 84.75 101 ARG A N 1
ATOM 831 C CA . ARG A 1 101 ? -9.910 7.710 19.820 1.00 84.75 101 ARG A CA 1
ATOM 832 C C . ARG A 1 101 ? -9.551 8.368 18.479 1.00 84.75 101 ARG A C 1
ATOM 834 O O . ARG A 1 101 ? -8.363 8.522 18.191 1.00 84.75 101 ARG A O 1
ATOM 841 N N . PRO A 1 102 ? -10.535 8.858 17.696 1.00 83.75 102 PRO A N 1
ATOM 842 C CA . PRO A 1 102 ? -10.271 9.524 16.418 1.00 83.75 102 PRO A CA 1
ATOM 843 C C . PRO A 1 102 ? -9.310 10.714 16.507 1.00 83.75 102 PRO A C 1
ATOM 845 O O . PRO A 1 102 ? -8.515 10.922 15.597 1.00 83.75 102 PRO A O 1
ATOM 848 N N . SER A 1 103 ? -9.358 11.488 17.596 1.00 85.00 103 SER A N 1
ATOM 849 C CA . SER A 1 103 ? -8.447 12.619 17.819 1.00 85.00 103 SER A CA 1
ATOM 850 C C . SER A 1 103 ? -6.992 12.167 17.961 1.00 85.00 103 SER A C 1
ATOM 852 O O . SER A 1 103 ? -6.122 12.676 17.264 1.00 85.00 103 SER A O 1
ATOM 854 N N . GLN A 1 104 ? -6.730 11.159 18.796 1.00 85.12 104 GLN A N 1
ATOM 855 C CA . GLN A 1 104 ? -5.382 10.609 18.973 1.00 85.12 104 GLN A CA 1
ATOM 856 C C . GLN A 1 104 ? -4.890 9.897 17.710 1.00 85.12 104 GLN A C 1
ATOM 858 O O . GLN A 1 104 ? -3.724 10.024 17.349 1.00 85.12 104 GLN A O 1
ATOM 863 N N . LEU A 1 105 ? -5.776 9.207 16.987 1.00 87.19 105 LEU A N 1
ATOM 864 C CA . LEU A 1 105 ? -5.429 8.614 15.698 1.00 87.19 105 LEU A CA 1
ATOM 865 C C . LEU A 1 105 ? -5.067 9.672 14.656 1.00 87.19 105 LEU A C 1
ATOM 867 O O . LEU A 1 105 ? -4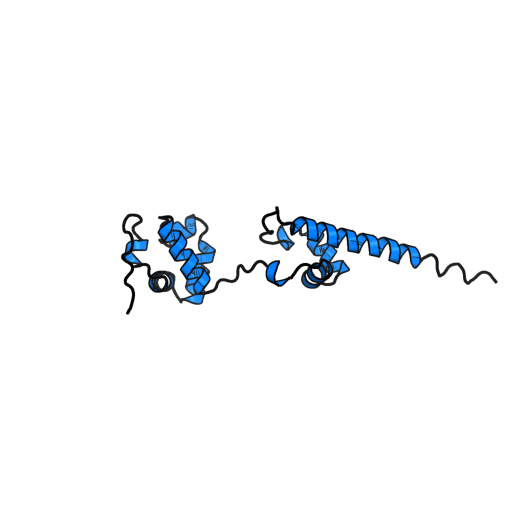.105 9.461 13.926 1.00 87.19 105 LEU A O 1
ATOM 871 N N . ARG A 1 106 ? -5.772 10.810 14.595 1.00 86.56 106 ARG A N 1
ATOM 872 C CA . ARG A 1 106 ? -5.383 11.926 13.715 1.00 86.56 106 ARG A CA 1
ATOM 873 C C . ARG A 1 106 ? -3.980 12.431 14.040 1.00 86.56 106 ARG A C 1
ATOM 875 O O . ARG A 1 106 ? -3.164 12.522 13.127 1.00 86.56 106 ARG A O 1
ATOM 882 N N . ASN A 1 107 ? -3.686 12.653 15.320 1.00 86.00 107 ASN A N 1
ATOM 883 C CA . ASN A 1 107 ? -2.378 13.144 15.766 1.00 86.00 107 ASN A CA 1
ATOM 884 C C . ASN A 1 107 ? -1.246 12.141 15.486 1.00 86.00 107 ASN A C 1
ATOM 886 O O . ASN A 1 107 ? -0.137 12.540 15.152 1.00 86.00 107 ASN A O 1
ATOM 890 N N . ASN A 1 108 ? -1.539 10.838 15.531 1.00 84.00 108 ASN A N 1
ATOM 891 C CA . ASN A 1 108 ? -0.562 9.767 15.311 1.00 84.00 108 ASN A CA 1
ATOM 892 C C . ASN A 1 108 ? -0.491 9.288 13.842 1.00 84.00 108 ASN A C 1
ATOM 894 O O . ASN A 1 108 ? -0.052 8.168 13.574 1.00 84.00 108 ASN A O 1
ATOM 898 N N . GLY A 1 109 ? -0.977 10.080 12.877 1.00 81.81 109 GLY A N 1
ATOM 899 C CA . GLY A 1 109 ? -0.899 9.754 11.443 1.00 81.81 109 GLY A CA 1
ATOM 900 C C . GLY A 1 109 ? -1.905 8.702 10.944 1.00 81.81 109 GLY A C 1
ATOM 901 O O . GLY A 1 109 ? -1.820 8.228 9.810 1.00 81.81 109 GLY A O 1
ATOM 902 N N . GLY A 1 110 ? -2.902 8.347 11.755 1.00 84.81 110 GLY A N 1
ATOM 903 C CA . GLY A 1 110 ? -3.987 7.405 11.454 1.00 84.81 110 GLY A CA 1
ATOM 904 C C . GLY A 1 110 ? -5.105 7.954 10.558 1.00 84.81 110 GLY A C 1
ATOM 905 O O . GLY A 1 110 ? -6.117 7.279 10.376 1.00 84.81 110 GLY A O 1
ATOM 906 N N . VAL A 1 111 ? -4.940 9.144 9.971 1.00 87.88 111 VAL A N 1
ATOM 907 C CA . VAL A 1 111 ? -5.959 9.821 9.142 1.00 87.88 111 VAL A CA 1
ATOM 908 C C . VAL A 1 111 ? -6.474 8.920 8.013 1.00 87.88 111 VAL A C 1
ATOM 910 O O . VAL A 1 111 ? -7.678 8.788 7.827 1.00 87.88 111 VAL A O 1
ATOM 913 N N . LYS A 1 112 ? -5.575 8.209 7.317 1.00 89.75 112 LYS A N 1
ATOM 914 C CA . LYS A 1 112 ? -5.941 7.312 6.203 1.00 89.75 112 LYS A CA 1
ATOM 915 C C . LYS A 1 112 ? -6.843 6.156 6.633 1.00 89.75 112 LYS A C 1
ATOM 917 O O . LYS A 1 112 ? -7.687 5.729 5.854 1.00 89.75 112 LYS A O 1
ATOM 922 N N . LEU A 1 113 ? -6.647 5.638 7.846 1.00 90.19 113 LEU A N 1
ATOM 923 C CA . LEU A 1 113 ? -7.473 4.566 8.397 1.00 90.19 113 LEU A CA 1
ATOM 924 C C . LEU A 1 113 ? -8.864 5.093 8.769 1.00 90.19 113 LEU A C 1
ATOM 926 O O . LEU A 1 113 ? -9.850 4.416 8.498 1.00 90.19 113 LEU A O 1
ATOM 930 N N . LEU A 1 114 ? -8.938 6.298 9.346 1.00 90.94 114 LEU A N 1
ATOM 931 C CA . LEU A 1 114 ? -10.205 6.944 9.697 1.00 90.94 114 LEU A CA 1
ATOM 932 C C . LEU A 1 114 ? -11.060 7.201 8.453 1.00 90.94 114 LEU A C 1
ATOM 934 O O . LEU A 1 114 ? -12.196 6.741 8.404 1.00 90.94 114 LEU A O 1
ATOM 938 N N . SER A 1 115 ? -10.493 7.844 7.427 1.00 90.31 115 SER A N 1
ATOM 939 C CA . SER A 1 115 ? -11.206 8.111 6.170 1.00 90.31 115 SER A CA 1
ATOM 940 C C . SER A 1 115 ? -11.634 6.824 5.465 1.00 90.31 115 SER A C 1
ATOM 942 O O . SER A 1 115 ? -12.729 6.747 4.919 1.00 90.31 115 SER A O 1
ATOM 944 N N . ALA A 1 116 ? -10.801 5.779 5.502 1.00 91.25 116 ALA A N 1
ATOM 945 C CA . ALA A 1 116 ? -11.160 4.484 4.935 1.00 91.25 116 ALA A CA 1
ATOM 946 C C . ALA A 1 116 ? -12.312 3.813 5.693 1.00 91.25 116 ALA A C 1
ATOM 948 O O . ALA A 1 116 ? -13.235 3.281 5.084 1.00 91.25 116 ALA A O 1
ATOM 949 N N . ALA A 1 117 ? -12.276 3.837 7.023 1.00 91.69 117 ALA A N 1
ATOM 950 C CA . ALA A 1 117 ? -13.348 3.294 7.843 1.00 91.69 117 ALA A CA 1
ATOM 951 C C . ALA A 1 117 ? -14.670 4.037 7.619 1.00 91.69 117 ALA A C 1
ATOM 953 O O . ALA A 1 117 ? -15.710 3.400 7.481 1.00 91.69 117 ALA A O 1
ATOM 954 N N . GLU A 1 118 ? -14.622 5.364 7.526 1.00 91.75 118 GLU A N 1
ATOM 955 C CA . GLU A 1 118 ? -15.778 6.196 7.202 1.00 91.75 118 GLU A CA 1
ATOM 956 C C . GLU A 1 118 ? -16.346 5.863 5.818 1.00 91.75 118 GLU A C 1
ATOM 958 O O . GLU A 1 118 ? -17.538 5.609 5.697 1.00 91.75 118 GLU A O 1
ATOM 963 N N . TYR A 1 119 ? -15.495 5.717 4.802 1.00 91.31 119 TYR A N 1
ATOM 964 C CA . TYR A 1 119 ? -15.929 5.325 3.460 1.00 91.31 119 TYR A CA 1
ATOM 965 C C . TYR A 1 119 ? -16.577 3.926 3.414 1.00 91.31 119 TYR A C 1
ATOM 967 O O . TYR A 1 119 ? -17.613 3.735 2.783 1.00 91.31 119 TYR A O 1
ATOM 975 N N . HIS A 1 120 ? -15.992 2.927 4.084 1.00 90.75 120 HIS A N 1
ATOM 976 C CA . HIS A 1 120 ? -16.447 1.533 3.975 1.00 90.75 120 HIS A CA 1
ATOM 977 C C . HIS A 1 120 ? -17.589 1.148 4.930 1.00 90.75 120 HIS A C 1
ATOM 979 O O . HIS A 1 120 ? -18.348 0.221 4.615 1.00 90.75 120 HIS A O 1
ATOM 985 N N . PHE A 1 121 ? -17.683 1.805 6.091 1.00 89.12 121 PHE A N 1
ATOM 986 C CA . PHE A 1 121 ? -18.639 1.495 7.165 1.00 89.12 121 PHE A CA 1
ATOM 987 C C . PHE A 1 121 ? -19.578 2.663 7.503 1.00 89.12 121 PHE A C 1
ATOM 989 O O . PHE A 1 121 ? -20.433 2.525 8.380 1.00 89.12 121 PHE A O 1
ATOM 996 N N . GLY A 1 122 ? -19.411 3.821 6.861 1.00 89.31 122 GLY A N 1
ATOM 997 C CA . GLY A 1 122 ? -20.169 5.051 7.112 1.00 89.31 122 GLY A CA 1
ATOM 998 C C . GLY A 1 122 ? -19.699 5.835 8.339 1.00 89.31 122 GLY A C 1
ATOM 999 O O . GLY A 1 122 ? -19.860 7.046 8.395 1.00 89.31 122 GLY A O 1
ATOM 1000 N N . SER A 1 123 ? -19.105 5.177 9.341 1.00 88.56 123 SER A N 1
ATOM 1001 C CA . SER A 1 123 ? -18.495 5.862 10.485 1.00 88.56 123 SER A CA 1
ATOM 1002 C C . SER A 1 123 ? -17.399 5.033 11.153 1.00 88.56 123 SER A C 1
ATOM 1004 O O . SER A 1 123 ? -17.434 3.800 11.156 1.00 88.56 123 SER A O 1
ATOM 1006 N N . TRP A 1 124 ? -16.453 5.722 11.801 1.00 89.06 124 TRP A N 1
ATOM 1007 C CA . TRP A 1 124 ? -15.412 5.078 12.611 1.00 89.06 124 TRP A CA 1
ATOM 1008 C C . TRP A 1 124 ? -15.997 4.209 13.727 1.00 89.06 124 TRP A C 1
ATOM 1010 O O . TRP A 1 124 ? -15.523 3.103 13.966 1.00 89.06 124 TRP A O 1
ATOM 1020 N N . ARG A 1 125 ? -17.063 4.687 14.380 1.00 86.31 125 ARG A N 1
ATOM 1021 C CA . ARG A 1 125 ? -17.740 3.951 15.449 1.00 86.31 125 ARG A CA 1
ATOM 1022 C C . ARG A 1 125 ? -18.248 2.593 14.963 1.00 86.31 125 ARG A C 1
ATOM 1024 O O . ARG A 1 125 ? -17.913 1.585 15.576 1.00 86.31 125 ARG A O 1
ATOM 1031 N N . ARG A 1 126 ? -18.968 2.563 13.834 1.00 85.94 126 ARG A N 1
ATOM 1032 C CA . ARG A 1 126 ? -19.464 1.309 13.242 1.00 85.94 126 ARG A CA 1
ATOM 1033 C C . ARG A 1 126 ? -18.320 0.378 12.855 1.00 85.94 126 ARG A C 1
ATOM 1035 O O . ARG A 1 126 ? -18.422 -0.819 13.078 1.00 85.94 126 ARG A O 1
ATOM 1042 N N . ALA A 1 127 ? -17.221 0.910 12.320 1.00 88.94 127 ALA A N 1
ATOM 1043 C CA . ALA A 1 127 ? -16.057 0.095 11.974 1.00 88.94 127 ALA A CA 1
ATOM 1044 C C . ALA A 1 127 ? -15.436 -0.607 13.198 1.00 88.94 127 ALA A C 1
ATOM 1046 O O . ALA A 1 127 ? -15.037 -1.765 13.096 1.00 88.94 127 ALA A O 1
ATOM 1047 N N . VAL A 1 128 ? -15.376 0.075 14.349 1.00 87.12 128 VAL A N 1
ATOM 1048 C CA . VAL A 1 128 ? -14.863 -0.485 15.614 1.00 87.12 128 VAL A CA 1
ATOM 1049 C C . VAL A 1 128 ? -15.838 -1.501 16.217 1.00 87.12 128 VAL A C 1
ATOM 1051 O O . VAL A 1 128 ? -15.419 -2.564 16.664 1.00 87.12 128 VAL A O 1
ATOM 1054 N N . GLU A 1 129 ? -17.141 -1.216 16.182 1.00 84.62 129 GLU A N 1
ATOM 1055 C CA . GLU A 1 129 ? -18.172 -2.145 16.664 1.00 84.62 129 GLU A CA 1
ATOM 1056 C C . GLU A 1 129 ? -18.183 -3.442 15.838 1.00 84.62 129 GLU A C 1
ATOM 1058 O O . GLU A 1 129 ? -18.163 -4.536 16.400 1.00 84.62 129 GLU A O 1
ATOM 1063 N N . VAL A 1 130 ? -18.108 -3.336 14.506 1.00 84.31 130 VAL A N 1
ATOM 1064 C CA . VAL A 1 130 ? -18.035 -4.495 13.598 1.00 84.31 130 VAL A CA 1
ATOM 1065 C C . VAL A 1 130 ? -16.734 -5.282 13.772 1.00 84.31 130 VAL A C 1
ATOM 1067 O O . VAL A 1 130 ? -16.717 -6.490 13.551 1.00 84.31 130 VAL A O 1
ATOM 1070 N N . SER A 1 131 ? -15.641 -4.645 14.207 1.00 80.81 131 SER A N 1
ATOM 1071 C CA . SER A 1 131 ? -14.394 -5.360 14.496 1.00 80.81 131 SER A CA 1
ATOM 1072 C C . SER A 1 131 ? -14.443 -6.169 15.803 1.00 80.81 131 SER A C 1
ATOM 1074 O O . SER A 1 131 ? -13.456 -6.825 16.142 1.00 80.81 131 SER A O 1
ATOM 1076 N N . GLY A 1 132 ? -15.574 -6.152 16.521 1.00 75.62 132 GLY A N 1
ATOM 1077 C CA . GLY A 1 132 ? -15.771 -6.847 17.796 1.00 75.62 132 GLY A CA 1
ATOM 1078 C C . GLY A 1 132 ? -15.220 -6.078 18.998 1.00 75.62 132 GLY A C 1
ATOM 1079 O O . GLY A 1 132 ? -15.133 -6.623 20.097 1.00 75.62 132 GLY A O 1
ATOM 1080 N N . CYS A 1 133 ? -14.836 -4.813 18.802 1.00 70.88 133 CYS A N 1
ATOM 1081 C CA . CYS A 1 133 ? -14.386 -3.933 19.867 1.00 70.88 133 CYS A CA 1
ATOM 1082 C C . CYS A 1 133 ? -15.561 -3.071 20.343 1.00 70.88 133 CYS A C 1
ATOM 1084 O O . CYS A 1 133 ? -16.165 -2.325 19.575 1.00 70.88 133 CYS A O 1
ATOM 1086 N N . ASN A 1 134 ? -15.871 -3.113 21.637 1.00 70.88 134 ASN A N 1
ATOM 1087 C CA . ASN A 1 134 ? -16.797 -2.155 22.224 1.00 70.88 134 ASN A CA 1
ATOM 1088 C C . ASN A 1 134 ? -16.187 -0.744 22.127 1.00 70.88 134 ASN A C 1
ATOM 1090 O O . ASN A 1 134 ? -15.155 -0.445 22.735 1.00 70.88 134 ASN A O 1
ATOM 1094 N N . TYR A 1 135 ? -16.836 0.130 21.358 1.00 62.81 135 TYR A N 1
ATOM 1095 C CA . TYR A 1 135 ? -16.372 1.491 21.086 1.00 62.81 135 TYR A CA 1
ATOM 1096 C C . TYR A 1 135 ? -16.139 2.322 22.359 1.00 62.81 135 TYR A C 1
ATOM 1098 O O . TYR A 1 135 ? -15.260 3.188 22.386 1.00 62.81 135 TYR A O 1
ATOM 1106 N N . LEU A 1 136 ? -16.884 2.041 23.435 1.00 62.91 136 LEU A N 1
ATOM 1107 C CA . LEU A 1 136 ? -16.716 2.707 24.729 1.00 62.91 136 LEU A CA 1
ATOM 1108 C C . LEU A 1 136 ? -15.394 2.322 25.406 1.00 62.91 136 LEU A C 1
ATOM 1110 O O . LEU A 1 136 ? -14.710 3.189 25.946 1.00 62.91 136 LEU A O 1
ATOM 1114 N N . ASN A 1 137 ? -14.983 1.058 25.288 1.00 61.34 137 ASN A N 1
ATOM 1115 C CA . ASN A 1 137 ? -13.697 0.577 25.792 1.00 61.34 137 ASN A CA 1
ATOM 1116 C C . ASN A 1 137 ? -12.536 1.106 24.942 1.00 61.34 137 ASN A C 1
ATOM 1118 O O . ASN A 1 137 ? -11.525 1.527 25.481 1.00 61.34 137 ASN A O 1
ATOM 1122 N N . GLY A 1 138 ? -12.708 1.224 23.620 1.00 56.44 138 GLY A N 1
ATOM 1123 C CA . GLY A 1 138 ? -11.696 1.815 22.733 1.00 56.44 138 GLY A CA 1
ATOM 1124 C C . GLY A 1 138 ? -11.342 3.284 23.036 1.00 56.44 138 GLY A C 1
ATOM 1125 O O . GLY A 1 138 ? -10.292 3.766 22.601 1.00 56.44 138 GLY A O 1
ATOM 1126 N N . ARG A 1 139 ? -12.191 4.007 23.790 1.00 58.06 139 ARG A N 1
ATOM 1127 C CA . ARG A 1 139 ? -11.906 5.359 24.309 1.00 58.06 139 ARG A CA 1
ATOM 1128 C C . ARG A 1 139 ? -11.049 5.373 25.572 1.00 58.06 139 ARG A C 1
ATOM 1130 O O . ARG A 1 139 ? -10.511 6.440 25.876 1.00 58.06 139 ARG A O 1
ATOM 1137 N N . ASN A 1 140 ? -10.977 4.260 26.297 1.00 57.59 140 ASN A N 1
ATOM 1138 C CA . ASN A 1 140 ? -10.270 4.127 27.560 1.00 57.59 140 ASN A CA 1
ATOM 1139 C C . ASN A 1 140 ? -9.175 3.050 27.418 1.00 57.59 140 ASN A C 1
ATOM 1141 O O . ASN A 1 140 ? -9.496 1.864 27.438 1.00 57.59 140 ASN A O 1
ATOM 1145 N N . PRO A 1 141 ? -7.889 3.434 27.307 1.00 51.94 141 PRO A N 1
ATOM 1146 C CA . PRO A 1 141 ? -6.776 2.499 27.100 1.00 51.94 141 PRO A CA 1
ATOM 1147 C C . PRO A 1 141 ? -6.679 1.372 28.142 1.00 51.94 141 PRO A C 1
ATOM 1149 O O . PRO A 1 141 ? -6.020 0.367 27.898 1.00 51.94 141 PRO A O 1
ATOM 1152 N N . LEU A 1 142 ? -7.322 1.541 29.302 1.00 49.22 142 LEU A N 1
ATOM 1153 C CA . LEU A 1 142 ? -7.269 0.617 30.432 1.00 49.22 142 LEU A CA 1
ATOM 1154 C C . LEU A 1 142 ? -8.401 -0.424 30.435 1.00 49.22 142 LEU A C 1
ATOM 1156 O O . LEU A 1 142 ? -8.363 -1.364 31.226 1.00 49.22 142 LEU A O 1
ATOM 1160 N N . LEU A 1 143 ? -9.402 -0.298 29.557 1.00 51.81 143 LEU A N 1
ATOM 1161 C CA . LEU A 1 143 ? -10.523 -1.237 29.480 1.00 51.81 143 LEU A CA 1
ATOM 1162 C C . LEU A 1 143 ? -10.313 -2.214 28.318 1.00 51.81 143 LEU A C 1
ATOM 1164 O O . LEU A 1 143 ? -10.592 -1.901 27.163 1.00 51.81 143 LEU A O 1
ATOM 1168 N N . LYS A 1 144 ? -9.849 -3.434 28.614 1.00 50.09 144 LYS A N 1
ATOM 1169 C CA . LYS A 1 144 ? -9.816 -4.521 27.621 1.00 50.09 144 LYS A CA 1
ATOM 1170 C C . LYS A 1 144 ? -11.252 -4.931 27.268 1.00 50.09 144 LYS A C 1
ATOM 1172 O O . LYS A 1 144 ? -12.043 -5.246 28.155 1.00 50.09 144 LYS A O 1
ATOM 1177 N N . CYS A 1 145 ? -11.602 -4.953 25.979 1.00 46.59 145 CYS A N 1
ATOM 1178 C CA . CYS A 1 145 ? -12.894 -5.488 25.540 1.00 46.59 145 CYS A CA 1
ATOM 1179 C C . CYS A 1 145 ? -13.062 -6.964 25.912 1.00 46.59 145 CYS A C 1
ATOM 1181 O O . CYS A 1 145 ? -12.234 -7.795 25.545 1.00 46.59 145 CYS A O 1
ATOM 1183 N N . LYS A 1 146 ? -14.187 -7.300 26.554 1.00 48.38 146 LYS A N 1
ATOM 1184 C CA . LYS A 1 146 ? -14.715 -8.667 26.553 1.00 48.38 146 LYS A CA 1
ATOM 1185 C C . LYS A 1 146 ? -15.246 -8.943 25.145 1.00 48.38 146 LYS A C 1
ATOM 1187 O O . LYS A 1 146 ? -16.150 -8.245 24.691 1.00 48.38 146 LYS A O 1
ATOM 1192 N N . PHE A 1 147 ? -14.659 -9.911 24.442 1.00 43.03 147 PHE A N 1
ATOM 1193 C CA . PHE A 1 147 ? -15.194 -10.395 23.171 1.00 43.03 147 PHE A CA 1
ATOM 1194 C C . PHE A 1 147 ? -16.568 -11.016 23.434 1.00 43.03 147 PHE A C 1
ATOM 1196 O O . PHE A 1 147 ? -16.657 -12.143 23.917 1.00 43.03 147 PHE A O 1
ATOM 1203 N N . HIS A 1 148 ? -17.640 -10.290 23.124 1.00 43.34 148 HIS A N 1
ATOM 1204 C CA . HIS A 1 148 ? -18.937 -10.923 22.944 1.00 43.34 148 HIS A CA 1
ATOM 1205 C C . HIS A 1 148 ? -18.880 -11.663 21.610 1.00 43.34 148 HIS A C 1
ATOM 1207 O O . HIS A 1 148 ? -18.936 -11.058 20.541 1.00 43.34 148 HIS A O 1
ATOM 1213 N N . LYS A 1 149 ? -18.677 -12.982 21.681 1.00 35.81 149 LYS A N 1
ATOM 1214 C CA . LYS A 1 149 ? -18.967 -13.870 20.559 1.00 35.81 149 LYS A CA 1
ATOM 1215 C C . LYS A 1 149 ? -20.472 -13.765 20.323 1.00 35.81 149 LYS A C 1
ATOM 1217 O O . LYS A 1 149 ? -21.242 -14.174 21.187 1.00 35.81 149 LYS A O 1
ATOM 1222 N N . ASN A 1 150 ? -20.870 -13.161 19.210 1.00 30.44 150 ASN A N 1
ATOM 1223 C CA . ASN A 1 150 ? -22.241 -13.290 18.739 1.00 30.44 150 ASN A CA 1
ATOM 1224 C C . ASN A 1 150 ? -22.418 -14.752 18.313 1.00 30.44 150 ASN A C 1
ATOM 1226 O O . ASN A 1 150 ? -21.676 -15.225 17.448 1.00 30.44 150 ASN A O 1
ATOM 1230 N N . VAL A 1 151 ? -23.310 -15.449 19.021 1.00 33.78 151 VAL A N 1
ATOM 1231 C CA . VAL A 1 151 ? -23.933 -16.711 18.597 1.00 33.78 151 VAL A CA 1
ATOM 1232 C C . VAL A 1 151 ? -24.853 -16.414 17.422 1.00 33.78 151 VAL A C 1
ATOM 1234 O O . VAL A 1 151 ? -25.483 -15.331 17.455 1.00 33.78 151 VAL A O 1
#

Foldseek 3Di:
DPDPPPPPVVPVVVVVVLVVLLVVLLVVVCVQVPPPHDQDPDCCVVVVVSQVSLCVNQVHPCSSCVVSVHDCVVNDDPPDDDLVNLLVVLVVCLVVLHALDPVVCVVVVVVVSQVSCCVHQVGSCRSCVVSQHNVVQSRPSPRRDDRPPDD